Protein AF-M4NGC0-F1 (afdb_monomer_lite)

Structure (mmCIF, N/CA/C/O backbone):
data_AF-M4NGC0-F1
#
_entry.id   AF-M4NGC0-F1
#
loop_
_atom_site.group_PDB
_atom_site.id
_atom_site.type_symbol
_atom_site.label_atom_id
_atom_site.label_alt_id
_atom_site.label_comp_id
_atom_site.label_asym_id
_atom_site.label_entity_id
_atom_site.label_seq_id
_atom_site.pdbx_PDB_ins_code
_atom_site.Cartn_x
_atom_site.Cartn_y
_atom_site.Cartn_z
_atom_site.occupancy
_atom_site.B_iso_or_equiv
_atom_site.auth_seq_id
_atom_site.auth_comp_id
_atom_site.auth_asym_id
_atom_site.auth_atom_id
_atom_site.pdbx_PDB_model_num
ATOM 1 N N . MET A 1 1 ? 9.381 10.273 18.880 1.00 59.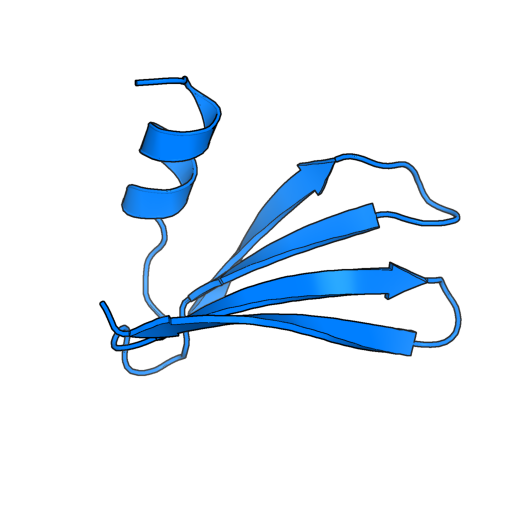47 1 MET A N 1
ATOM 2 C CA . MET A 1 1 ? 8.431 9.831 17.838 1.00 59.47 1 MET A CA 1
ATOM 3 C C . MET A 1 1 ? 8.712 10.653 16.593 1.00 59.47 1 MET A C 1
ATOM 5 O O . MET A 1 1 ? 8.790 11.870 16.716 1.00 59.47 1 MET A O 1
ATOM 9 N N . SER A 1 2 ? 9.004 10.026 15.453 1.00 79.88 2 SER A N 1
ATOM 10 C CA . SER A 1 2 ? 9.406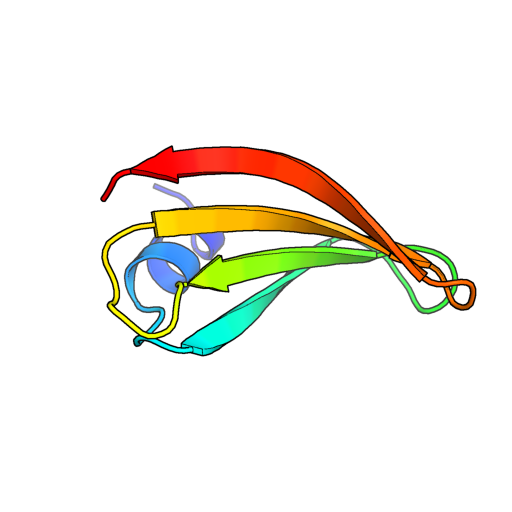 10.755 14.242 1.00 79.88 2 SER A CA 1
ATOM 11 C C . SER A 1 2 ? 8.194 11.380 13.535 1.00 79.88 2 SER A C 1
ATOM 13 O O . SER A 1 2 ? 7.059 10.928 13.704 1.00 79.88 2 SER A O 1
ATOM 15 N N . THR A 1 3 ? 8.416 12.398 12.696 1.00 85.06 3 THR A N 1
ATOM 16 C CA . THR A 1 3 ? 7.363 12.997 11.850 1.00 85.06 3 THR A CA 1
ATOM 17 C C . THR A 1 3 ? 6.692 11.956 10.946 1.00 85.06 3 THR A C 1
ATOM 19 O O . THR A 1 3 ? 5.522 12.092 10.599 1.00 85.06 3 THR A O 1
ATOM 22 N N . VAL A 1 4 ? 7.413 10.896 10.569 1.00 88.94 4 VAL A N 1
ATOM 23 C CA . VAL A 1 4 ? 6.871 9.796 9.763 1.00 88.94 4 VAL A CA 1
ATOM 24 C C . VAL A 1 4 ? 5.896 8.949 10.580 1.00 88.94 4 VAL A C 1
ATOM 26 O O . VAL A 1 4 ? 4.803 8.679 10.090 1.00 88.94 4 VAL A O 1
ATOM 29 N N . ASP A 1 5 ? 6.222 8.622 11.833 1.00 90.06 5 ASP A N 1
ATOM 30 C CA . ASP A 1 5 ? 5.341 7.836 12.714 1.00 90.06 5 ASP A CA 1
ATOM 31 C C . ASP A 1 5 ? 4.008 8.555 12.962 1.00 90.06 5 ASP A C 1
ATOM 33 O O . ASP A 1 5 ? 2.940 7.951 12.877 1.00 90.06 5 ASP A O 1
ATOM 37 N N . HIS A 1 6 ? 4.051 9.875 13.183 1.00 91.25 6 HIS A N 1
ATOM 38 C CA . HIS A 1 6 ? 2.840 10.693 13.310 1.00 91.25 6 HIS A CA 1
ATOM 39 C C . HIS A 1 6 ? 1.955 10.617 12.061 1.00 91.25 6 HIS A C 1
ATOM 41 O O . HIS A 1 6 ? 0.736 10.485 12.167 1.00 91.25 6 HIS A O 1
ATOM 47 N N . ARG A 1 7 ? 2.560 10.675 10.870 1.00 94.56 7 ARG A N 1
ATOM 48 C CA . ARG A 1 7 ? 1.824 10.610 9.601 1.00 94.56 7 ARG A CA 1
ATOM 49 C C . ARG A 1 7 ? 1.252 9.217 9.338 1.00 94.56 7 ARG A C 1
ATOM 51 O O . ARG A 1 7 ? 0.154 9.124 8.802 1.00 94.56 7 ARG A O 1
ATOM 58 N N . ILE A 1 8 ? 1.962 8.156 9.725 1.00 94.50 8 ILE A N 1
ATOM 59 C CA . ILE A 1 8 ? 1.465 6.775 9.641 1.00 94.50 8 ILE A CA 1
ATOM 60 C C . ILE A 1 8 ? 0.247 6.596 10.550 1.00 94.50 8 ILE A C 1
ATOM 62 O O . ILE A 1 8 ? -0.774 6.070 10.112 1.00 94.50 8 ILE A O 1
ATOM 66 N N . ASN A 1 9 ? 0.320 7.082 11.790 1.00 91.38 9 ASN A N 1
ATOM 67 C CA . ASN A 1 9 ? -0.784 6.970 12.745 1.00 91.38 9 ASN A CA 1
ATOM 68 C C . ASN A 1 9 ? -2.026 7.761 12.320 1.00 91.38 9 ASN A C 1
ATOM 70 O O . ASN A 1 9 ? -3.143 7.355 12.635 1.00 91.38 9 ASN A O 1
ATOM 74 N N . ALA A 1 10 ? -1.832 8.850 11.574 1.00 94.31 10 ALA A N 1
ATOM 75 C CA . ALA A 1 10 ? -2.905 9.670 11.025 1.00 94.31 10 ALA A CA 1
ATOM 76 C C . ALA A 1 10 ? -3.574 9.082 9.764 1.00 94.31 10 ALA A C 1
ATOM 78 O O . ALA A 1 10 ? -4.543 9.667 9.281 1.00 94.31 10 ALA A O 1
ATOM 79 N N . LEU A 1 11 ? -3.090 7.957 9.216 1.00 96.25 11 LEU A N 1
ATOM 80 C CA . LEU A 1 11 ? -3.713 7.328 8.048 1.00 96.25 11 LEU A CA 1
ATOM 81 C C . LEU A 1 11 ? -5.147 6.885 8.355 1.00 96.25 11 LEU A C 1
ATOM 83 O O . LEU A 1 11 ? -5.400 6.081 9.257 1.00 96.25 11 LEU A O 1
ATOM 87 N N . GLN A 1 12 ? -6.083 7.356 7.535 1.00 96.75 12 GLN A N 1
ATOM 88 C CA . GLN A 1 12 ? -7.464 6.889 7.545 1.00 96.75 12 GLN A CA 1
ATOM 89 C C . GLN A 1 12 ? -7.593 5.551 6.795 1.00 96.75 12 GLN A C 1
ATOM 91 O O . GLN A 1 12 ? -6.713 5.196 6.003 1.00 96.75 12 GLN A O 1
ATOM 96 N N . PRO A 1 13 ? -8.674 4.779 7.015 1.00 97.44 13 PRO A N 1
ATOM 97 C CA . PRO A 1 13 ? -8.892 3.524 6.303 1.00 97.44 13 PRO A CA 1
ATOM 98 C C . PRO A 1 13 ? -8.811 3.682 4.778 1.00 97.44 13 PRO A C 1
ATOM 100 O O . PRO A 1 13 ? -9.381 4.606 4.203 1.00 97.44 13 PRO A O 1
ATOM 103 N N . GLY A 1 14 ? -8.076 2.781 4.125 1.00 96.38 14 GLY A N 1
ATOM 104 C CA . GLY A 1 14 ? -7.835 2.801 2.679 1.00 96.38 14 GLY A CA 1
ATOM 105 C C . GLY A 1 14 ? -6.727 3.752 2.215 1.00 96.38 14 GLY A C 1
ATOM 106 O O . GLY A 1 14 ? -6.368 3.720 1.039 1.00 96.38 14 GLY A O 1
ATOM 107 N N . GLN A 1 15 ? -6.159 4.578 3.097 1.00 97.81 15 GLN A N 1
ATOM 108 C CA . GLN A 1 15 ? -5.098 5.508 2.719 1.00 97.81 15 GLN A CA 1
ATOM 109 C C . GLN A 1 15 ? -3.711 4.865 2.729 1.00 97.81 15 GLN A C 1
ATOM 111 O O . GLN A 1 15 ? -3.433 3.893 3.437 1.00 97.81 15 GLN A O 1
ATOM 116 N N . SER A 1 16 ? -2.807 5.482 1.971 1.00 97.12 16 SER A N 1
ATOM 117 C CA . SER A 1 16 ? -1.393 5.130 1.934 1.00 97.12 16 SER A CA 1
ATOM 118 C C . SER A 1 16 ? -0.504 6.361 1.973 1.00 97.12 16 SER A C 1
ATOM 120 O O . SER A 1 16 ? -0.862 7.410 1.440 1.00 97.12 16 SER A O 1
ATOM 122 N N . ILE A 1 17 ? 0.694 6.199 2.521 1.00 97.06 17 ILE A N 1
ATOM 123 C CA . ILE A 1 17 ? 1.748 7.207 2.508 1.00 97.06 17 ILE A CA 1
ATOM 124 C C . ILE A 1 17 ? 3.057 6.594 2.033 1.00 97.06 17 ILE A C 1
ATOM 126 O O . ILE A 1 17 ? 3.427 5.495 2.437 1.00 97.06 17 ILE A O 1
ATOM 130 N N . ARG A 1 18 ? 3.791 7.324 1.196 1.00 96.56 18 ARG A N 1
ATOM 131 C CA . ARG A 1 18 ? 5.154 6.967 0.808 1.00 96.56 18 ARG A CA 1
ATOM 132 C C . ARG A 1 18 ? 6.139 7.400 1.889 1.00 96.56 18 ARG A C 1
ATOM 134 O O . ARG A 1 18 ? 6.165 8.569 2.267 1.00 96.56 18 ARG A O 1
ATOM 141 N N . ILE A 1 19 ? 6.954 6.457 2.349 1.00 95.94 19 ILE A N 1
ATOM 142 C CA . ILE A 1 19 ? 7.914 6.663 3.441 1.00 95.94 19 ILE A CA 1
ATOM 143 C C . ILE A 1 19 ? 9.369 6.695 2.968 1.00 95.94 19 ILE A C 1
ATOM 145 O O . ILE A 1 19 ? 10.224 7.203 3.683 1.00 95.94 19 ILE A O 1
ATOM 149 N N . SER A 1 20 ? 9.668 6.161 1.779 1.00 95.44 20 SER A N 1
ATOM 150 C CA . SER A 1 20 ? 11.027 6.146 1.222 1.00 95.44 20 SER A CA 1
ATOM 151 C C . SER A 1 20 ? 11.038 5.806 -0.276 1.00 95.44 20 SER A C 1
ATOM 153 O O . SER A 1 20 ? 10.043 5.298 -0.803 1.00 95.44 20 SER A O 1
ATOM 155 N N . GLY A 1 21 ? 12.175 6.046 -0.933 1.00 95.19 21 GLY A N 1
ATOM 156 C CA . GLY A 1 21 ? 12.511 5.597 -2.289 1.00 95.19 21 GLY A CA 1
ATOM 157 C C . GLY A 1 21 ? 12.242 6.608 -3.403 1.00 95.19 21 GLY A C 1
ATOM 158 O O . GLY A 1 21 ? 11.892 7.758 -3.132 1.00 95.19 21 GLY A O 1
ATOM 159 N N . ASP A 1 22 ? 12.351 6.158 -4.658 1.00 96.31 22 ASP A N 1
ATOM 160 C CA . ASP A 1 22 ? 12.227 6.919 -5.920 1.00 96.31 22 ASP A CA 1
ATOM 161 C C . ASP A 1 22 ? 11.212 6.261 -6.898 1.00 96.31 22 ASP A C 1
ATOM 163 O O . ASP A 1 22 ? 10.310 5.550 -6.456 1.00 96.31 22 ASP A O 1
ATOM 167 N N . ALA A 1 23 ? 11.243 6.575 -8.195 1.00 94.25 23 ALA A N 1
ATOM 168 C CA . ALA A 1 23 ? 10.322 5.989 -9.178 1.00 94.25 23 ALA A 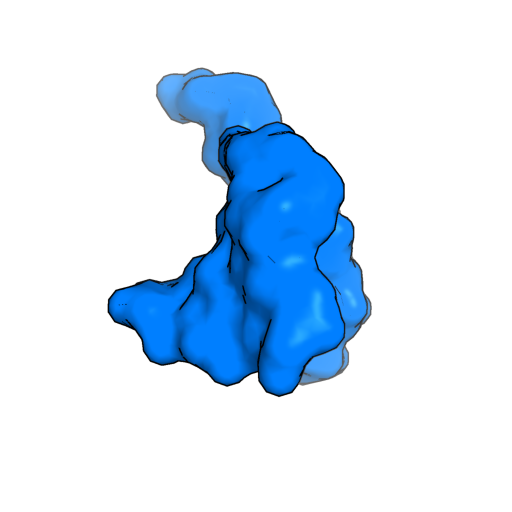CA 1
ATOM 169 C C . ALA A 1 23 ? 10.674 4.538 -9.571 1.00 94.25 23 ALA A C 1
ATOM 171 O O . ALA A 1 23 ? 9.825 3.828 -10.107 1.00 94.25 23 ALA A O 1
ATOM 172 N N . ALA A 1 24 ? 11.903 4.082 -9.315 1.00 96.50 24 ALA A N 1
ATOM 173 C CA . ALA A 1 24 ? 12.338 2.720 -9.611 1.00 96.50 24 ALA A CA 1
ATOM 174 C C . ALA A 1 24 ? 12.002 1.756 -8.463 1.00 96.50 24 ALA A C 1
ATOM 176 O O . ALA A 1 24 ? 11.667 0.593 -8.703 1.00 96.50 24 ALA A O 1
ATOM 177 N N . CYS A 1 25 ? 12.067 2.232 -7.216 1.00 97.56 25 CYS A N 1
ATOM 178 C CA . CYS A 1 25 ? 11.710 1.457 -6.032 1.00 97.56 25 CYS A CA 1
ATOM 179 C C . CYS A 1 25 ? 11.275 2.382 -4.890 1.00 97.56 25 CYS A C 1
ATOM 181 O O . CYS A 1 25 ? 12.031 3.265 -4.482 1.00 97.56 25 CYS A O 1
ATOM 183 N N . TRP A 1 26 ? 10.082 2.164 -4.332 1.00 97.88 26 TRP A N 1
ATOM 184 C CA . TRP A 1 26 ? 9.586 2.948 -3.195 1.00 97.88 26 TRP A CA 1
ATOM 185 C C . TRP A 1 26 ? 8.845 2.102 -2.172 1.00 97.88 26 TRP A C 1
ATOM 187 O O . TRP A 1 26 ? 8.341 1.022 -2.469 1.00 97.88 26 TRP A 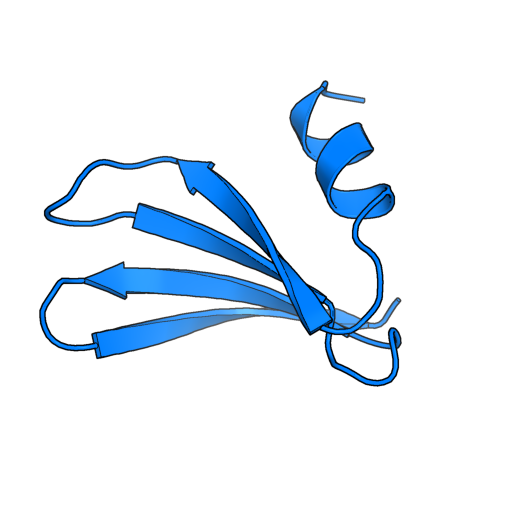O 1
ATOM 197 N N . CYS A 1 27 ? 8.778 2.609 -0.944 1.00 98.19 27 CYS A N 1
ATOM 198 C CA . CYS A 1 27 ? 8.053 1.966 0.142 1.00 98.19 27 CYS A CA 1
ATOM 199 C C . CYS A 1 27 ? 6.865 2.825 0.568 1.00 98.19 27 CYS A C 1
ATOM 201 O O . CYS A 1 27 ? 7.010 4.033 0.785 1.00 98.19 27 CYS A O 1
ATOM 203 N N . THR A 1 28 ? 5.709 2.188 0.732 1.00 98.19 28 THR A N 1
ATOM 204 C CA . THR A 1 28 ? 4.514 2.789 1.325 1.00 98.19 28 THR A CA 1
ATOM 205 C C . THR A 1 28 ? 4.145 2.101 2.630 1.00 98.19 28 THR A C 1
ATOM 207 O O . THR A 1 28 ? 4.493 0.942 2.867 1.00 98.19 28 THR A O 1
ATOM 210 N N . VAL A 1 29 ? 3.419 2.833 3.469 1.00 98.00 29 VAL A N 1
ATOM 211 C CA . VAL A 1 29 ? 2.612 2.276 4.552 1.00 98.00 29 VAL A CA 1
ATOM 212 C C . VAL A 1 29 ? 1.155 2.503 4.199 1.00 98.00 29 VAL A C 1
ATOM 214 O O . VAL A 1 29 ? 0.787 3.601 3.785 1.00 98.00 29 VAL A O 1
ATOM 217 N N . GLU A 1 30 ? 0.339 1.463 4.320 1.00 98.00 30 GLU A N 1
ATOM 218 C CA . GLU A 1 30 ? -1.052 1.473 3.872 1.00 98.00 30 GLU A CA 1
ATOM 219 C C . GLU A 1 30 ? -1.967 0.983 4.990 1.00 98.00 30 GLU A C 1
ATOM 221 O O . GLU A 1 30 ? -1.719 -0.073 5.581 1.00 98.00 30 GLU A O 1
ATOM 226 N N . ARG A 1 31 ? -3.035 1.734 5.265 1.00 97.88 31 ARG A N 1
ATOM 227 C CA . ARG A 1 31 ? -4.089 1.355 6.204 1.00 97.88 31 ARG A CA 1
ATOM 228 C C . ARG A 1 31 ? -5.171 0.609 5.434 1.00 97.88 31 ARG A C 1
ATOM 230 O O . ARG A 1 31 ? -5.714 1.104 4.451 1.00 97.88 31 ARG A O 1
ATOM 237 N N . SER A 1 32 ? -5.488 -0.598 5.883 1.00 96.12 32 SER A N 1
ATOM 238 C CA . SER A 1 32 ? -6.587 -1.405 5.335 1.00 96.12 32 SER A CA 1
ATOM 239 C C . SER A 1 32 ? -7.921 -0.643 5.316 1.00 96.12 32 SER A C 1
ATOM 241 O O . SER A 1 32 ? -8.141 0.268 6.113 1.00 96.12 32 SER A O 1
ATOM 243 N N . GLY A 1 33 ? -8.835 -1.032 4.420 1.00 94.81 33 GLY A N 1
ATOM 244 C CA . GLY A 1 33 ? -10.136 -0.366 4.261 1.00 94.81 33 GLY A CA 1
ATOM 245 C C . GLY A 1 33 ? -11.047 -0.439 5.492 1.00 94.81 33 GLY A C 1
ATOM 246 O O . GLY A 1 33 ? -11.914 0.408 5.652 1.00 94.81 33 GLY A O 1
ATOM 247 N N . ASN A 1 34 ? -10.822 -1.403 6.391 1.00 94.19 34 ASN A N 1
ATOM 248 C CA . ASN A 1 34 ? -11.508 -1.483 7.684 1.00 94.19 34 ASN A CA 1
ATOM 249 C C . ASN A 1 34 ? -10.736 -0.800 8.829 1.00 94.19 34 ASN A C 1
ATOM 251 O O . ASN A 1 34 ? -11.208 -0.798 9.959 1.00 94.19 34 ASN A O 1
ATOM 255 N N . GLY A 1 35 ? -9.549 -0.248 8.565 1.00 93.69 35 GLY A N 1
ATOM 256 C CA . GLY A 1 35 ? -8.739 0.458 9.556 1.00 93.69 35 GLY A CA 1
ATOM 257 C C . GLY A 1 35 ? -7.985 -0.426 10.552 1.00 93.69 35 GLY A C 1
ATOM 258 O O . GLY A 1 35 ? -7.245 0.118 11.362 1.00 93.69 35 GLY A O 1
ATOM 259 N N . LEU A 1 36 ? -8.119 -1.756 10.491 1.00 95.56 36 LEU A N 1
ATOM 260 C CA . LEU A 1 36 ? -7.626 -2.675 11.534 1.00 95.56 36 LEU A CA 1
ATOM 261 C C . LEU A 1 36 ? -6.191 -3.168 11.314 1.00 95.56 36 LE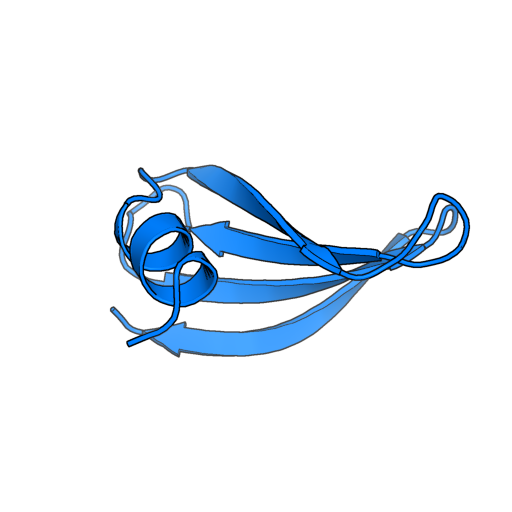U A C 1
ATOM 263 O O . LEU A 1 36 ? -5.647 -3.927 12.116 1.00 95.56 36 LEU A O 1
ATOM 267 N N . GLN A 1 37 ? -5.601 -2.824 10.175 1.00 96.62 37 GLN A N 1
ATOM 268 C CA . GLN A 1 37 ? -4.277 -3.293 9.778 1.00 96.62 37 GLN A CA 1
ATOM 269 C C . GLN A 1 37 ? -3.495 -2.198 9.071 1.00 96.62 37 GLN A C 1
ATOM 271 O O . GLN A 1 37 ? -4.046 -1.502 8.208 1.00 96.62 37 GLN A O 1
ATOM 276 N N . LEU A 1 38 ? -2.201 -2.144 9.380 1.00 97.56 38 LEU A N 1
ATOM 277 C CA . LEU A 1 38 ? -1.175 -1.451 8.614 1.00 97.56 38 LEU A CA 1
ATOM 278 C C . LEU A 1 38 ? -0.310 -2.472 7.873 1.00 97.56 38 LEU A C 1
ATOM 280 O O . LEU A 1 38 ? 0.011 -3.546 8.387 1.00 97.56 38 LEU A O 1
ATOM 284 N N . ARG A 1 39 ? 0.084 -2.140 6.644 1.00 97.62 39 ARG A N 1
ATOM 285 C CA . ARG A 1 39 ? 1.026 -2.940 5.856 1.00 97.62 39 ARG A CA 1
ATOM 286 C C . ARG A 1 39 ? 2.116 -2.067 5.259 1.00 97.62 39 ARG A C 1
ATOM 288 O O . ARG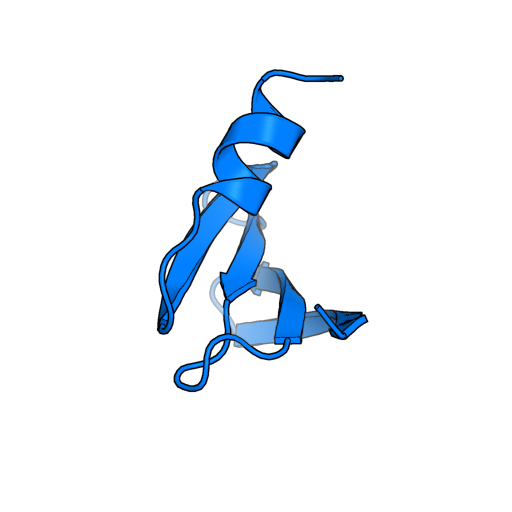 A 1 39 ? 1.830 -0.993 4.737 1.00 97.62 39 ARG A O 1
ATOM 295 N N . TRP A 1 40 ? 3.345 -2.570 5.284 1.00 98.06 40 TRP A N 1
ATOM 296 C CA . TRP A 1 40 ? 4.486 -1.958 4.622 1.00 98.06 40 TRP A CA 1
ATOM 297 C C . TRP A 1 40 ? 4.711 -2.676 3.311 1.00 98.06 40 TRP A C 1
ATOM 299 O O . TRP A 1 40 ? 4.882 -3.903 3.258 1.00 98.06 40 TRP A O 1
ATOM 309 N N . VAL A 1 41 ? 4.683 -1.894 2.245 1.00 98.38 41 VAL A N 1
ATOM 310 C CA . VAL A 1 41 ? 4.668 -2.402 0.885 1.00 98.38 41 VAL A CA 1
ATOM 311 C C . VAL A 1 41 ? 5.850 -1.815 0.145 1.00 98.38 41 VAL A C 1
ATOM 313 O O . VAL A 1 41 ? 6.025 -0.600 0.097 1.00 98.38 41 VAL A O 1
ATOM 316 N N . ARG A 1 42 ? 6.681 -2.686 -0.425 1.00 98.38 42 ARG A N 1
ATOM 317 C CA . ARG A 1 42 ? 7.703 -2.290 -1.388 1.00 98.38 42 ARG A CA 1
ATOM 318 C C . ARG A 1 42 ? 7.091 -2.364 -2.775 1.00 98.38 42 ARG A C 1
ATOM 320 O O . ARG A 1 42 ? 6.585 -3.414 -3.165 1.00 98.38 42 ARG A O 1
ATOM 327 N N . HIS A 1 43 ? 7.188 -1.275 -3.511 1.00 98.31 43 HIS A N 1
ATOM 328 C CA . HIS A 1 43 ? 6.714 -1.132 -4.875 1.00 98.31 43 HIS A CA 1
ATOM 329 C C . HIS A 1 43 ? 7.890 -1.019 -5.835 1.00 98.31 43 HIS A C 1
ATOM 331 O O . HIS A 1 43 ? 8.942 -0.467 -5.513 1.00 98.31 43 HIS A O 1
ATOM 337 N N . THR A 1 44 ? 7.672 -1.540 -7.031 1.00 97.56 44 THR A N 1
ATOM 338 C CA . THR A 1 44 ? 8.497 -1.360 -8.221 1.00 97.56 44 THR A CA 1
ATOM 339 C C . THR A 1 44 ? 7.552 -1.082 -9.391 1.00 97.56 44 THR A C 1
ATOM 341 O O . THR A 1 44 ? 6.368 -1.422 -9.305 1.00 97.56 44 THR A O 1
ATOM 344 N N . PRO A 1 45 ? 8.042 -0.583 -10.535 1.00 97.06 45 PRO A N 1
ATOM 345 C CA . PRO A 1 45 ? 7.221 -0.473 -11.741 1.00 97.06 45 PRO A CA 1
ATOM 346 C C . PRO A 1 45 ? 6.578 -1.796 -12.193 1.00 97.06 45 PRO A C 1
ATOM 348 O O . PRO A 1 45 ? 5.594 -1.782 -12.922 1.00 97.06 45 PRO A O 1
ATOM 351 N N . LYS A 1 46 ? 7.120 -2.946 -11.768 1.00 97.19 46 LYS A N 1
ATOM 352 C CA . LYS A 1 46 ? 6.639 -4.284 -12.147 1.00 97.19 46 LYS A CA 1
ATOM 353 C C . LYS A 1 46 ? 5.623 -4.879 -11.166 1.00 97.19 46 LYS A C 1
ATOM 355 O O . LYS A 1 46 ? 5.142 -5.983 -11.398 1.00 97.19 46 LYS A O 1
ATOM 360 N N . GLY A 1 47 ? 5.321 -4.191 -10.067 1.00 97.50 47 GLY A N 1
ATOM 361 C CA . GLY A 1 47 ? 4.403 -4.672 -9.038 1.00 97.50 47 GLY A CA 1
ATOM 362 C C . GLY A 1 47 ? 4.914 -4.410 -7.629 1.00 97.50 47 GLY A C 1
ATOM 363 O O . GLY A 1 47 ? 5.823 -3.607 -7.414 1.00 97.50 47 GLY A O 1
ATOM 364 N N . PHE A 1 48 ? 4.337 -5.105 -6.653 1.00 97.81 48 PHE A N 1
ATOM 365 C CA . PHE A 1 48 ? 4.581 -4.832 -5.243 1.00 97.81 48 PHE A CA 1
ATOM 366 C C . PHE A 1 48 ? 4.751 -6.102 -4.408 1.00 97.81 48 PHE A C 1
ATOM 368 O O . PHE A 1 48 ? 4.299 -7.187 -4.772 1.00 97.81 48 PHE A O 1
ATOM 375 N N . LYS A 1 49 ? 5.382 -5.949 -3.243 1.00 98.06 49 LYS A N 1
ATOM 376 C CA . LYS A 1 49 ? 5.513 -6.987 -2.221 1.00 98.06 49 LYS A CA 1
ATOM 377 C C . LYS A 1 49 ? 5.265 -6.394 -0.842 1.00 98.06 49 LYS A C 1
ATOM 379 O O . LYS A 1 49 ? 5.932 -5.446 -0.431 1.00 98.06 49 LYS A O 1
ATOM 384 N N . VAL A 1 50 ? 4.340 -6.996 -0.101 1.00 97.75 50 VAL A N 1
ATOM 385 C CA . VAL A 1 50 ? 4.152 -6.698 1.323 1.00 97.75 50 VAL A CA 1
ATOM 386 C C . VAL A 1 50 ? 5.252 -7.403 2.110 1.00 97.75 50 VAL A C 1
ATOM 388 O O . VAL A 1 50 ? 5.417 -8.613 1.963 1.00 97.75 50 VAL A O 1
ATOM 391 N N . PHE A 1 51 ? 6.005 -6.662 2.921 1.00 97.19 51 PHE A N 1
ATOM 392 C CA . PHE A 1 51 ? 7.128 -7.217 3.691 1.00 97.19 51 PHE A CA 1
ATOM 393 C C . PHE A 1 51 ? 6.967 -7.075 5.207 1.00 97.19 51 PHE A C 1
ATOM 395 O O . PHE A 1 51 ? 7.660 -7.763 5.948 1.00 97.19 51 PHE A O 1
ATOM 402 N N . HIS A 1 52 ? 6.037 -6.238 5.670 1.00 97.19 52 HIS A N 1
ATOM 403 C CA . HIS A 1 52 ? 5.648 -6.171 7.075 1.00 97.19 52 HIS A CA 1
ATOM 404 C C . HIS A 1 52 ? 4.146 -5.890 7.200 1.00 97.19 52 HIS A C 1
ATOM 406 O O . HIS A 1 52 ? 3.550 -5.251 6.325 1.00 97.19 52 HIS A O 1
ATOM 412 N N . ARG A 1 53 ? 3.527 -6.406 8.264 1.00 96.81 53 ARG A N 1
ATOM 413 C CA . ARG A 1 53 ? 2.115 -6.203 8.602 1.00 96.81 53 ARG A CA 1
ATOM 414 C C . ARG A 1 53 ? 1.985 -6.077 10.110 1.00 96.81 53 ARG A C 1
ATOM 416 O O . ARG A 1 53 ? 2.601 -6.851 10.835 1.00 96.81 53 ARG A O 1
ATOM 423 N N . GLU A 1 54 ? 1.125 -5.169 10.535 1.00 95.12 54 GLU A N 1
ATOM 424 C CA . GLU A 1 54 ? 0.807 -4.921 11.934 1.00 95.12 54 GLU A CA 1
ATOM 425 C C . GLU A 1 54 ? -0.710 -4.790 12.088 1.00 95.12 54 GLU A C 1
ATOM 427 O O . GLU A 1 54 ? -1.403 -4.292 11.192 1.00 95.12 54 GLU A O 1
ATOM 432 N N . ARG A 1 55 ? -1.231 -5.276 13.213 1.00 93.19 55 ARG A N 1
ATOM 433 C CA . ARG A 1 55 ? -2.635 -5.112 13.589 1.00 93.19 55 ARG A CA 1
ATOM 434 C C . ARG A 1 55 ? -2.738 -3.879 14.485 1.00 93.19 55 ARG A C 1
ATOM 436 O O . ARG A 1 55 ? -1.944 -3.767 15.412 1.00 93.19 55 ARG A O 1
ATOM 443 N N . CYS A 1 56 ? -3.661 -2.977 14.165 1.00 79.31 56 CYS A N 1
ATOM 444 C CA . CYS A 1 56 ? -3.895 -1.750 14.929 1.00 79.31 56 CYS A CA 1
ATOM 445 C C . CYS A 1 56 ? -4.832 -1.986 16.112 1.00 79.31 56 CYS A C 1
ATOM 447 O O . CYS A 1 56 ? -5.678 -2.908 16.011 1.00 79.31 56 CYS A O 1
#

Foldseek 3Di:
DDPVVVVLVPDDAQDKDWDDDDQQKTWIWGQHNVRQKIWIWIDGPVGIDTDDMDGD

pLDDT: mean 94.73, std 6.19, range [59.47, 98.38]

Secondary structure (DSSP, 8-state):
--HHHHHHHTPPTT-EEEEEE-SSSEEEEEE-TTSSEEEEEEEETTEEEEEEEEE-

Organism: NCBI:txid666685

Radius of gyration: 11.15 Å; chains: 1; bounding box: 24×20×30 Å

Sequence (56 aa):
MSTVDHRINALQPGQSIRISGDAACWCTVERSGNGLQLRWVRHTPKGFKVFHRERC